Protein AF-A0AAJ2U529-F1 (afdb_monomer_lite)

Organism: Alkalihalophilus pseudofirmus (NCBI:txid79885)

Secondary structure (DSSP, 8-state):
---HHHHHHTHHHHHHHHHTTT---HHHHHHHHHHHHHHHHHHHHHHHHHHHHHHHHHHHHHHHTT---HHHHHHHHH--

InterPro domains:
  IPR010978 Class I and II aminoacyl-tRNA synthetase, tRNA-binding arm [SSF46589] (1-79)
  IPR015866 Serine-tRNA synthetase, type1, N-terminal [PF02403] (1-79)
  IPR042103 Serine-tRNA synthetase, type1, N-terminal domain superfamily [G3DSA:1.10.287.40] (1-80)

Foldseek 3Di:
DDDPVCCVVCVVVVVVVCVVVVDDCPVSVVVVVVVVVVVVVVVVVVVLVVLLVVLVVVLVVCVVVVHDSVVSVVVNVVSD

Radius of gyration: 22.08 Å; chains: 1; bounding box: 47×19×54 Å

Structure (mmCIF, N/CA/C/O backbone):
data_AF-A0AAJ2U529-F1
#
_entry.id   AF-A0AAJ2U529-F1
#
loop_
_atom_site.group_PDB
_atom_site.id
_atom_site.type_symbol
_atom_site.label_atom_id
_atom_site.label_alt_id
_atom_site.label_comp_id
_atom_site.label_asym_id
_atom_site.label_entity_id
_atom_site.label_seq_id
_atom_site.pdbx_PDB_ins_code
_atom_site.Cartn_x
_atom_site.Cartn_y
_atom_site.Cartn_z
_atom_site.occupancy
_atom_site.B_iso_or_equiv
_atom_site.auth_seq_id
_atom_site.auth_comp_id
_atom_site.auth_asym_id
_atom_site.auth_atom_id
_atom_site.pdbx_PDB_model_num
ATOM 1 N N . MET A 1 1 ? 24.082 1.924 -8.148 1.00 75.38 1 MET A N 1
ATOM 2 C CA . MET A 1 1 ? 22.677 1.588 -7.832 1.00 75.38 1 MET A CA 1
ATOM 3 C C . MET A 1 1 ? 21.806 2.647 -8.491 1.00 75.38 1 MET A C 1
ATOM 5 O O . MET A 1 1 ? 22.157 3.815 -8.369 1.00 75.38 1 MET A O 1
ATOM 9 N N . LEU A 1 2 ? 20.778 2.265 -9.256 1.00 82.88 2 LEU A N 1
ATOM 10 C CA . LEU A 1 2 ? 19.847 3.234 -9.847 1.00 82.88 2 LEU A CA 1
ATOM 11 C C . LEU A 1 2 ? 18.940 3.807 -8.757 1.00 82.88 2 LEU A C 1
ATOM 13 O O . LEU A 1 2 ? 18.573 3.094 -7.824 1.00 82.88 2 LEU A O 1
ATOM 17 N N . ASP A 1 3 ? 18.581 5.080 -8.886 1.00 92.19 3 ASP A N 1
ATOM 18 C CA . ASP A 1 3 ? 17.570 5.674 -8.021 1.00 92.19 3 ASP A CA 1
ATOM 19 C C . ASP A 1 3 ? 16.204 5.009 -8.266 1.00 92.19 3 ASP A C 1
ATOM 21 O O . ASP A 1 3 ? 15.773 4.842 -9.408 1.00 92.19 3 ASP A O 1
ATOM 25 N N . LEU A 1 4 ? 15.527 4.615 -7.185 1.00 90.69 4 LEU A N 1
ATOM 26 C CA . LEU A 1 4 ? 14.258 3.883 -7.243 1.00 90.69 4 LEU A CA 1
ATOM 27 C C . LEU A 1 4 ? 13.121 4.739 -7.801 1.00 90.69 4 LEU A C 1
ATOM 29 O O . LEU A 1 4 ? 12.239 4.219 -8.480 1.00 90.69 4 LEU A O 1
ATOM 33 N N . GLN A 1 5 ? 13.105 6.038 -7.499 1.00 91.75 5 GLN A N 1
ATOM 34 C CA . GLN A 1 5 ? 12.063 6.928 -7.999 1.00 91.75 5 GLN A CA 1
ATOM 35 C C . GLN A 1 5 ? 12.235 7.149 -9.502 1.00 91.75 5 GLN A C 1
ATOM 37 O O . GLN A 1 5 ? 11.267 7.016 -10.250 1.00 91.75 5 GLN A O 1
ATOM 42 N N . PHE A 1 6 ? 13.467 7.388 -9.948 1.00 93.12 6 PHE A N 1
ATOM 43 C CA . PHE A 1 6 ? 13.816 7.503 -11.356 1.00 93.12 6 PHE A CA 1
ATOM 44 C C . PHE A 1 6 ? 13.521 6.215 -12.126 1.00 93.12 6 PHE A C 1
ATOM 46 O O . PHE A 1 6 ? 12.922 6.273 -13.198 1.00 93.12 6 PHE A O 1
ATOM 53 N N . LEU A 1 7 ? 13.904 5.058 -11.573 1.00 91.94 7 LEU A N 1
ATOM 54 C CA . LEU A 1 7 ? 13.668 3.755 -12.189 1.00 91.94 7 LEU A CA 1
ATOM 55 C C . LEU A 1 7 ? 12.176 3.494 -12.402 1.00 91.94 7 LEU A C 1
ATOM 57 O O . LEU A 1 7 ? 11.794 3.015 -13.460 1.00 91.94 7 LEU A O 1
ATOM 61 N N . ARG A 1 8 ? 11.328 3.846 -11.431 1.00 91.50 8 ARG A N 1
ATOM 62 C CA . ARG A 1 8 ? 9.869 3.730 -11.576 1.00 91.50 8 ARG A CA 1
ATOM 63 C C . ARG A 1 8 ? 9.317 4.701 -12.613 1.00 91.50 8 ARG A C 1
ATOM 65 O O . ARG A 1 8 ? 8.517 4.304 -13.449 1.00 91.50 8 ARG A O 1
ATOM 72 N N . ALA A 1 9 ? 9.723 5.969 -12.542 1.00 93.88 9 ALA A N 1
ATOM 73 C CA . ALA A 1 9 ? 9.204 7.012 -13.424 1.00 93.88 9 ALA A CA 1
ATOM 74 C C . ALA A 1 9 ? 9.593 6.784 -14.893 1.00 93.88 9 ALA A C 1
ATOM 76 O O . ALA A 1 9 ? 8.832 7.138 -15.787 1.00 93.88 9 ALA A O 1
ATOM 77 N N . ASN A 1 10 ? 10.751 6.163 -15.135 1.00 93.50 10 ASN A N 1
ATOM 78 C CA . ASN A 1 10 ? 11.328 5.981 -16.467 1.00 93.50 10 ASN A CA 1
ATOM 79 C C . ASN A 1 10 ? 11.595 4.498 -16.774 1.00 93.50 10 ASN A C 1
ATOM 81 O O . ASN A 1 10 ? 12.558 4.167 -17.464 1.00 93.50 10 ASN A O 1
ATOM 85 N N . PHE A 1 11 ? 10.768 3.588 -16.251 1.00 90.81 11 PHE A N 1
ATOM 86 C CA . PHE A 1 11 ? 11.023 2.144 -16.309 1.00 90.81 11 PHE A CA 1
ATOM 87 C C . PHE A 1 11 ? 11.228 1.627 -17.740 1.00 90.81 11 PHE A C 1
ATOM 89 O O . PHE A 1 11 ? 12.188 0.905 -18.008 1.00 90.81 11 PHE A O 1
ATOM 96 N N . ALA A 1 12 ? 10.382 2.062 -18.679 1.00 90.75 12 ALA A N 1
ATOM 97 C CA . ALA A 1 12 ? 10.494 1.698 -20.091 1.00 90.75 12 ALA A CA 1
ATOM 98 C C . ALA A 1 12 ? 11.804 2.197 -20.730 1.00 90.75 12 ALA A C 1
ATOM 100 O O . ALA A 1 12 ? 12.458 1.452 -21.454 1.00 90.75 12 ALA A O 1
ATOM 101 N N . GLU A 1 13 ? 12.220 3.427 -20.420 1.00 92.31 13 GLU A N 1
ATOM 102 C CA . GLU A 1 13 ? 13.467 4.010 -20.925 1.00 92.31 13 GLU A CA 1
ATOM 103 C C . GLU A 1 13 ? 14.694 3.284 -20.360 1.00 92.31 13 GLU A C 1
ATOM 105 O O . GLU A 1 13 ? 15.650 2.995 -21.078 1.00 92.31 13 GLU A O 1
ATOM 110 N N . VAL A 1 14 ? 14.674 2.957 -19.065 1.00 90.94 14 VAL A N 1
ATOM 111 C CA . VAL A 1 14 ? 15.753 2.193 -18.432 1.00 90.94 14 VAL A CA 1
ATOM 112 C C . VAL A 1 14 ? 15.831 0.785 -19.019 1.00 90.94 14 VAL A C 1
ATOM 114 O O . VAL A 1 14 ? 16.930 0.313 -19.309 1.00 90.94 14 VAL A O 1
ATOM 117 N N . LYS A 1 15 ? 14.683 0.134 -19.239 1.00 89.88 15 LYS A N 1
ATOM 118 C CA . LYS A 1 15 ? 14.601 -1.180 -19.882 1.00 89.88 15 LYS A CA 1
ATOM 119 C C . LYS A 1 15 ? 15.237 -1.157 -21.270 1.00 89.88 15 LYS A C 1
ATOM 121 O O . LYS A 1 15 ? 16.107 -1.979 -21.539 1.00 89.88 15 LYS A O 1
ATOM 126 N N . ASP A 1 16 ? 14.869 -0.190 -22.104 1.00 90.69 16 ASP A N 1
ATOM 127 C CA . ASP A 1 16 ? 15.428 -0.022 -23.448 1.00 90.69 16 ASP A CA 1
ATOM 128 C C . ASP A 1 16 ? 16.950 0.209 -23.406 1.00 90.69 16 ASP A C 1
ATOM 130 O O . ASP A 1 16 ? 17.721 -0.479 -24.077 1.00 90.69 16 ASP A O 1
ATOM 134 N N . LYS A 1 17 ? 17.427 1.094 -22.523 1.00 90.56 17 LYS A N 1
ATOM 135 C CA . LYS A 1 17 ? 18.867 1.349 -22.339 1.00 90.56 17 LYS A CA 1
ATOM 136 C C . LYS A 1 17 ? 19.651 0.118 -21.882 1.00 90.56 17 LYS A C 1
ATOM 138 O O . LYS A 1 17 ? 20.816 -0.021 -22.254 1.00 90.56 17 LYS A O 1
ATOM 143 N N . LEU A 1 18 ? 19.054 -0.749 -21.067 1.00 88.81 18 LEU A N 1
ATOM 144 C CA . LEU A 1 18 ? 19.680 -1.997 -20.625 1.00 88.81 18 LEU A CA 1
ATOM 145 C C . LEU A 1 18 ? 19.673 -3.062 -21.735 1.00 88.81 18 LEU A C 1
ATOM 147 O O . LEU A 1 18 ? 20.673 -3.760 -21.891 1.00 88.81 18 LEU A O 1
ATOM 151 N N . GLN A 1 19 ? 18.631 -3.119 -22.575 1.00 89.31 19 GLN A N 1
ATOM 152 C CA . GLN A 1 19 ? 18.614 -3.982 -23.769 1.00 89.31 19 GLN A CA 1
ATOM 153 C C . GLN A 1 19 ? 19.730 -3.627 -24.745 1.00 89.31 19 GLN A C 1
ATOM 155 O O . GLN A 1 19 ? 20.438 -4.514 -25.215 1.00 89.31 19 GLN A O 1
ATOM 160 N N . HIS A 1 20 ? 19.943 -2.334 -25.002 1.00 90.62 20 HIS A N 1
ATOM 161 C CA . HIS A 1 20 ? 21.027 -1.865 -25.870 1.00 90.62 20 HIS A CA 1
ATOM 162 C C . HIS A 1 20 ? 22.423 -2.248 -25.356 1.00 90.62 20 HIS A C 1
ATOM 164 O O . HIS A 1 20 ? 23.371 -2.315 -26.136 1.00 90.62 20 HIS A O 1
ATOM 170 N N . ARG A 1 21 ? 22.563 -2.507 -24.051 1.00 90.44 21 ARG A N 1
ATOM 171 C CA . ARG A 1 21 ? 23.811 -2.977 -23.432 1.00 90.44 21 ARG A CA 1
ATOM 172 C C . ARG A 1 21 ? 23.985 -4.497 -23.495 1.00 90.44 21 ARG A C 1
ATOM 174 O O . ARG A 1 21 ? 25.063 -4.974 -23.161 1.00 90.44 21 ARG A O 1
ATOM 181 N N . GLY A 1 22 ? 22.966 -5.235 -23.942 1.00 85.75 22 GLY A N 1
ATOM 182 C CA . GLY A 1 22 ? 22.983 -6.698 -24.018 1.00 85.75 22 GLY A CA 1
ATOM 183 C C . GLY A 1 22 ? 22.771 -7.399 -22.674 1.00 85.75 22 GLY A C 1
ATOM 184 O O . GLY A 1 22 ? 23.155 -8.556 -22.535 1.00 85.75 22 GLY A O 1
ATOM 185 N N . GLU A 1 23 ? 22.196 -6.708 -21.688 1.00 84.12 23 GLU A N 1
ATOM 186 C CA . GLU A 1 23 ? 21.954 -7.251 -20.345 1.00 84.12 23 GLU A CA 1
ATOM 187 C C . GLU A 1 23 ? 20.710 -8.161 -20.305 1.00 84.12 23 GLU A C 1
ATOM 189 O O . GLU A 1 23 ? 19.734 -7.935 -21.029 1.00 84.12 23 GLU A O 1
ATOM 194 N N . ASP A 1 24 ? 20.709 -9.155 -19.409 1.00 81.94 24 ASP A N 1
ATOM 195 C CA . ASP A 1 24 ? 19.508 -9.937 -19.082 1.00 81.94 24 ASP A CA 1
ATOM 196 C C . ASP A 1 24 ? 18.547 -9.094 -18.227 1.00 81.94 24 ASP A C 1
ATOM 198 O O . ASP A 1 24 ? 18.902 -8.577 -17.167 1.00 81.94 24 ASP A O 1
ATOM 202 N N . LEU A 1 25 ? 17.303 -8.951 -18.688 1.00 83.00 25 LEU A N 1
ATOM 203 C CA . LEU A 1 25 ? 16.279 -8.133 -18.037 1.00 83.00 25 LEU A CA 1
ATOM 204 C C . LEU A 1 25 ? 15.308 -8.917 -17.156 1.00 83.00 25 LEU A C 1
ATOM 206 O O . LEU A 1 25 ? 14.343 -8.332 -16.655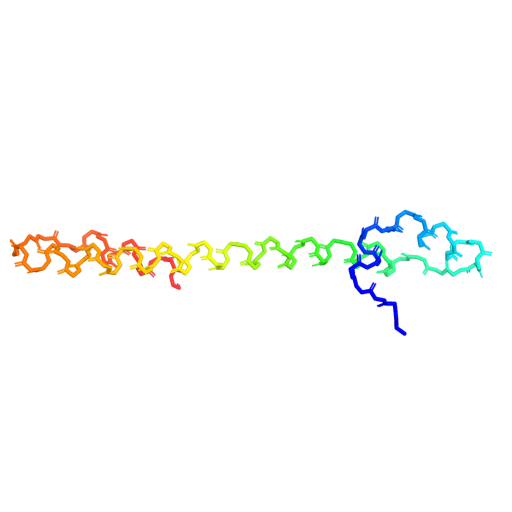 1.00 83.00 25 LEU A O 1
ATOM 210 N N . THR A 1 26 ? 15.512 -10.220 -16.972 1.00 81.69 26 THR A N 1
ATOM 211 C CA . THR A 1 26 ? 14.593 -11.068 -16.199 1.00 81.69 26 THR A CA 1
ATOM 212 C C . THR A 1 26 ? 14.344 -10.502 -14.796 1.00 81.69 26 THR A C 1
ATOM 214 O O . THR A 1 26 ? 13.201 -10.413 -14.341 1.00 81.69 26 THR A O 1
ATOM 217 N N . ASP A 1 27 ? 15.396 -10.023 -14.134 1.00 83.69 27 ASP A N 1
ATOM 218 C C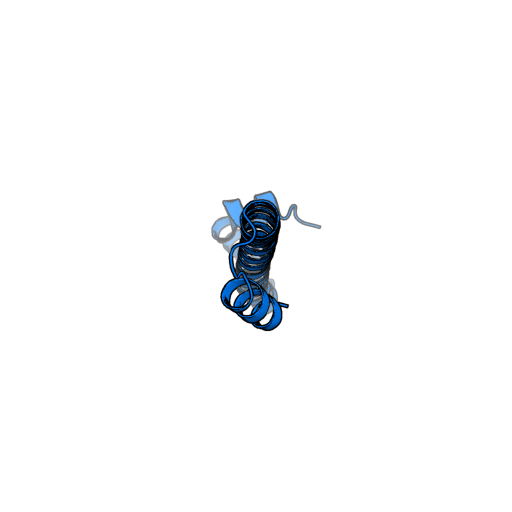A . ASP A 1 27 ? 15.289 -9.445 -12.793 1.00 83.69 27 ASP A CA 1
ATOM 219 C C . ASP A 1 27 ? 14.695 -8.031 -12.785 1.00 83.69 27 ASP A C 1
ATOM 221 O O . ASP A 1 27 ? 14.070 -7.631 -11.801 1.00 83.69 27 ASP A O 1
ATOM 225 N N . LEU A 1 28 ? 14.807 -7.288 -13.892 1.00 86.19 28 LEU A N 1
ATOM 226 C CA . LEU A 1 28 ? 14.174 -5.977 -14.031 1.00 86.19 28 LEU A CA 1
ATOM 227 C C . LEU A 1 28 ? 12.644 -6.104 -14.086 1.00 86.19 28 LEU A C 1
ATOM 229 O O . LEU A 1 28 ? 11.943 -5.305 -13.472 1.00 86.19 28 LEU A O 1
ATOM 233 N N . GLY A 1 29 ? 12.126 -7.132 -14.768 1.00 83.88 29 GLY A N 1
ATOM 234 C CA . GLY A 1 29 ? 10.691 -7.438 -14.767 1.00 83.88 29 GLY A CA 1
ATOM 235 C C . GLY A 1 29 ? 10.180 -7.829 -13.377 1.00 83.88 29 GLY A C 1
ATOM 236 O O . GLY A 1 29 ? 9.196 -7.275 -12.896 1.00 83.88 29 GLY A O 1
ATOM 237 N N . ARG A 1 30 ? 10.906 -8.708 -12.672 1.00 89.12 30 ARG A N 1
ATOM 238 C CA . ARG A 1 30 ? 10.578 -9.080 -11.281 1.00 89.12 30 ARG A CA 1
ATOM 239 C C . ARG A 1 30 ? 10.587 -7.880 -10.338 1.00 89.12 30 ARG A C 1
ATOM 241 O O . ARG A 1 30 ? 9.780 -7.816 -9.413 1.00 89.12 30 ARG A O 1
ATOM 248 N N . PHE A 1 31 ? 11.502 -6.936 -10.554 1.00 89.81 31 PHE A N 1
ATOM 249 C CA . PHE A 1 31 ? 11.557 -5.705 -9.775 1.00 89.81 31 PHE A CA 1
ATOM 250 C C . PHE A 1 31 ? 10.255 -4.899 -9.885 1.00 89.81 31 PHE A C 1
ATOM 252 O O . PHE A 1 31 ? 9.755 -4.440 -8.860 1.00 89.81 31 PHE A O 1
ATOM 259 N N . GLU A 1 32 ? 9.692 -4.749 -11.088 1.00 89.00 32 GLU A N 1
ATOM 260 C CA . GLU A 1 32 ? 8.442 -4.006 -11.304 1.00 89.00 32 GLU A CA 1
ATOM 261 C C . GLU A 1 32 ? 7.275 -4.622 -10.520 1.00 89.00 32 GLU A C 1
ATOM 263 O O . GLU A 1 32 ? 6.581 -3.919 -9.780 1.00 89.00 32 GLU A O 1
ATOM 268 N N . GLU A 1 33 ? 7.117 -5.945 -10.605 1.00 91.75 33 GLU A N 1
ATOM 269 C CA . GLU A 1 33 ? 6.081 -6.688 -9.880 1.00 91.75 33 GLU A CA 1
ATOM 270 C C . GLU A 1 33 ? 6.236 -6.557 -8.357 1.00 91.75 33 GLU A C 1
ATOM 272 O O . GLU A 1 33 ? 5.272 -6.281 -7.634 1.00 91.75 33 GLU A O 1
ATOM 277 N N . LEU A 1 34 ? 7.462 -6.727 -7.852 1.00 94.56 34 LEU A N 1
ATOM 278 C CA . LEU A 1 34 ? 7.755 -6.632 -6.423 1.00 94.56 34 LEU A CA 1
ATOM 279 C C . LEU A 1 34 ? 7.573 -5.209 -5.891 1.00 94.56 34 LEU A C 1
ATOM 281 O O . LEU A 1 34 ? 7.061 -5.036 -4.782 1.00 94.56 34 LEU A O 1
ATOM 285 N N . ASP A 1 35 ? 7.962 -4.187 -6.657 1.00 94.00 35 ASP A N 1
ATOM 286 C CA . ASP A 1 35 ? 7.755 -2.791 -6.277 1.00 94.00 35 ASP A CA 1
ATOM 287 C C . ASP A 1 35 ? 6.265 -2.439 -6.228 1.00 94.00 35 ASP A C 1
ATOM 289 O O . ASP A 1 35 ? 5.826 -1.784 -5.278 1.00 94.00 35 ASP A O 1
ATOM 293 N N . HIS A 1 36 ? 5.481 -2.914 -7.201 1.00 94.25 36 HIS A N 1
ATOM 294 C CA . HIS A 1 36 ? 4.030 -2.747 -7.209 1.00 94.25 36 HIS A CA 1
ATOM 295 C C . HIS A 1 36 ? 3.396 -3.374 -5.967 1.00 94.25 36 HIS A C 1
ATOM 297 O O . HIS A 1 36 ? 2.779 -2.670 -5.164 1.00 94.25 36 HIS A O 1
ATOM 303 N N . LYS A 1 37 ? 3.653 -4.668 -5.740 1.00 96.88 37 LYS A N 1
ATOM 304 C CA . LYS A 1 37 ? 3.124 -5.408 -4.590 1.00 96.88 37 LYS A CA 1
ATOM 305 C C . LYS A 1 37 ? 3.525 -4.767 -3.264 1.00 96.88 37 LYS A C 1
ATOM 307 O O . LYS A 1 37 ? 2.716 -4.650 -2.347 1.00 96.88 37 LYS A O 1
ATOM 312 N N . ARG A 1 38 ? 4.775 -4.309 -3.147 1.00 96.62 38 ARG A N 1
ATOM 313 C CA . ARG A 1 38 ? 5.245 -3.591 -1.958 1.00 96.62 38 ARG A CA 1
ATOM 314 C C . ARG A 1 38 ? 4.433 -2.319 -1.719 1.00 96.62 38 ARG A C 1
ATOM 316 O O . ARG A 1 38 ? 4.071 -2.048 -0.577 1.00 96.62 38 ARG A O 1
ATOM 323 N N . ARG A 1 39 ? 4.177 -1.517 -2.757 1.00 95.12 39 ARG A N 1
ATOM 324 C CA . ARG A 1 39 ? 3.411 -0.267 -2.626 1.00 95.12 39 ARG A CA 1
ATOM 325 C C . ARG A 1 39 ? 1.957 -0.528 -2.251 1.00 95.12 39 ARG A C 1
ATOM 327 O O . ARG A 1 39 ? 1.450 0.161 -1.371 1.00 95.12 39 ARG A O 1
ATOM 334 N N . GLU A 1 40 ? 1.330 -1.536 -2.845 1.00 97.00 40 GLU A N 1
ATOM 335 C CA . GLU A 1 40 ? -0.026 -1.958 -2.482 1.00 97.00 40 GLU A CA 1
ATOM 336 C C . GLU A 1 40 ? -0.116 -2.362 -1.010 1.00 97.00 40 GLU A C 1
ATOM 338 O O . GLU A 1 40 ? -0.943 -1.821 -0.280 1.00 97.00 40 GLU A O 1
ATOM 343 N N . LEU A 1 41 ? 0.800 -3.217 -0.543 1.00 97.06 41 LEU A N 1
ATOM 344 C CA . LEU A 1 41 ? 0.838 -3.657 0.855 1.00 97.06 41 LEU A CA 1
ATOM 345 C C . LEU A 1 41 ? 1.084 -2.502 1.833 1.00 97.06 41 LEU A C 1
ATOM 347 O O . LEU A 1 41 ? 0.542 -2.499 2.937 1.00 97.06 41 LEU A O 1
ATOM 351 N N . ILE A 1 42 ? 1.889 -1.506 1.450 1.00 96.81 42 ILE A N 1
ATOM 352 C CA . ILE A 1 42 ? 2.085 -0.300 2.266 1.00 96.81 42 ILE A CA 1
ATOM 353 C C . ILE A 1 42 ? 0.770 0.476 2.381 1.00 96.81 42 ILE A C 1
ATOM 355 O O . ILE A 1 42 ? 0.374 0.830 3.488 1.00 96.81 42 ILE A O 1
ATOM 359 N N . VAL A 1 43 ? 0.080 0.717 1.263 1.00 97.00 43 VAL A N 1
ATOM 360 C CA . VAL A 1 43 ? -1.205 1.435 1.259 1.00 97.00 43 VAL A CA 1
ATOM 361 C C . VAL A 1 43 ? -2.256 0.680 2.070 1.00 97.00 43 VAL A C 1
ATOM 363 O O . VAL A 1 43 ? -2.962 1.285 2.877 1.00 97.00 43 VAL A O 1
ATOM 366 N N . GLU A 1 44 ? -2.340 -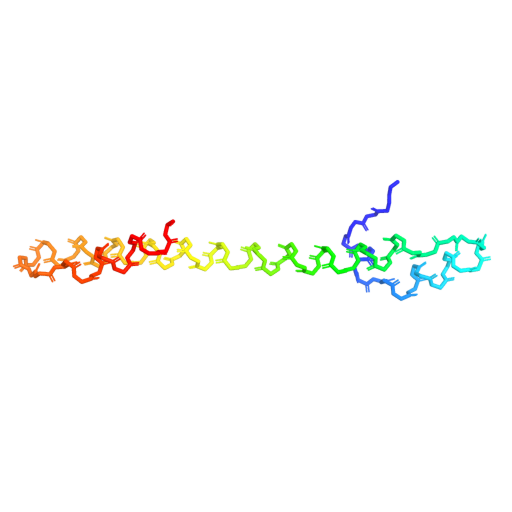0.637 1.899 1.00 95.81 44 GLU A N 1
ATOM 367 C CA . GLU A 1 44 ? -3.242 -1.493 2.664 1.00 95.81 44 GLU A CA 1
ATOM 368 C C . GLU A 1 44 ? -2.933 -1.427 4.164 1.00 95.81 44 GLU A C 1
ATOM 370 O O . GLU A 1 44 ? -3.832 -1.185 4.968 1.00 95.81 44 GLU A O 1
ATOM 375 N N . SER A 1 45 ? -1.658 -1.533 4.550 1.00 95.31 45 SER A N 1
ATOM 376 C CA . SER A 1 45 ? -1.240 -1.421 5.948 1.00 95.31 45 SER A CA 1
ATOM 377 C C . SER A 1 45 ? -1.623 -0.072 6.561 1.00 95.31 45 SER A C 1
ATOM 379 O O . SER A 1 45 ? -2.172 -0.032 7.662 1.00 95.31 45 SER A O 1
ATOM 381 N N . GLU A 1 46 ? -1.388 1.036 5.855 1.00 95.81 46 GLU A N 1
ATOM 382 C CA . GLU A 1 46 ? -1.770 2.369 6.334 1.00 95.81 46 GLU A CA 1
ATOM 383 C C . GLU A 1 46 ? -3.293 2.525 6.447 1.00 95.81 46 GLU A C 1
ATOM 385 O O . GLU A 1 46 ? -3.786 3.076 7.434 1.00 95.81 46 GLU A O 1
ATOM 390 N N . LYS A 1 47 ? -4.060 1.957 5.509 1.00 94.50 47 LYS A N 1
ATOM 39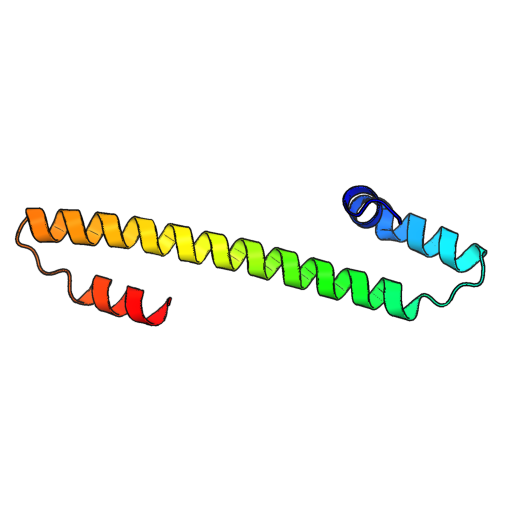1 C CA . LYS A 1 47 ? -5.527 1.928 5.582 1.00 94.50 47 LYS A CA 1
ATOM 392 C C . LYS A 1 47 ? -6.018 1.157 6.811 1.00 94.50 47 LYS A C 1
ATOM 394 O O . LYS A 1 47 ? -6.878 1.659 7.536 1.00 94.50 47 LYS A O 1
ATOM 399 N N . LEU A 1 48 ? -5.461 -0.027 7.077 1.00 93.75 48 LEU A N 1
ATOM 400 C CA . LEU A 1 48 ? -5.820 -0.839 8.246 1.00 93.75 48 LEU A CA 1
ATOM 401 C C . LEU A 1 48 ? -5.451 -0.124 9.555 1.00 93.75 48 LEU A C 1
ATOM 403 O O . LEU A 1 48 ? -6.247 -0.102 10.497 1.00 93.75 48 LEU A O 1
ATOM 407 N N . LYS A 1 49 ? -4.290 0.543 9.607 1.00 92.62 49 LYS A N 1
ATOM 408 C CA . LYS A 1 49 ? -3.892 1.382 10.751 1.00 92.62 49 LYS A CA 1
ATOM 409 C C . LYS A 1 49 ? -4.852 2.554 10.971 1.00 92.62 49 LYS A C 1
ATOM 411 O O . LYS A 1 49 ? -5.237 2.790 12.116 1.00 92.62 49 LYS A O 1
ATOM 416 N N . SER A 1 50 ? -5.254 3.262 9.911 1.00 93.19 50 SER A N 1
ATOM 417 C CA . SER A 1 50 ? -6.228 4.362 9.998 1.00 93.19 50 SER A CA 1
ATOM 418 C C . SER A 1 50 ? -7.564 3.867 10.541 1.00 93.19 50 SER A C 1
ATOM 420 O O . SER A 1 50 ? -8.050 4.376 11.550 1.00 93.19 50 SER A O 1
ATOM 422 N N . LYS A 1 51 ? -8.094 2.787 9.955 1.00 91.19 51 LYS A N 1
ATOM 423 C CA . LYS A 1 51 ? -9.344 2.154 10.387 1.00 91.19 51 LYS A CA 1
ATOM 424 C C . LYS A 1 51 ? -9.289 1.718 11.854 1.00 91.19 51 LYS A C 1
ATOM 426 O O . LYS A 1 51 ? -10.218 2.004 12.603 1.00 91.19 51 LYS A O 1
ATOM 431 N N . ARG A 1 52 ? -8.185 1.110 12.308 1.00 91.25 52 ARG A N 1
ATOM 432 C CA . ARG A 1 52 ? -7.990 0.778 13.731 1.00 91.25 52 ARG A CA 1
ATOM 433 C C . ARG A 1 52 ? -8.068 2.002 14.628 1.00 91.25 52 ARG A C 1
ATOM 435 O O . ARG A 1 52 ? -8.700 1.941 15.683 1.00 91.25 52 ARG A O 1
ATOM 442 N N . ASN A 1 53 ? -7.402 3.087 14.248 1.00 91.81 53 ASN A N 1
ATOM 443 C CA . ASN A 1 53 ? -7.375 4.305 15.050 1.00 91.81 53 ASN A CA 1
ATOM 444 C C . ASN A 1 53 ? -8.776 4.934 15.132 1.00 91.81 53 ASN A C 1
ATOM 446 O O . ASN A 1 53 ? -9.217 5.279 16.227 1.00 91.81 53 ASN A O 1
ATOM 450 N N . GLU A 1 54 ? -9.497 5.005 14.011 1.00 92.00 54 GLU A N 1
ATOM 451 C CA . GLU A 1 54 ? -10.880 5.495 13.947 1.00 92.00 54 GLU A CA 1
ATOM 452 C C . GLU A 1 54 ? -11.820 4.664 14.824 1.00 92.00 54 GLU A C 1
ATOM 454 O O . GLU A 1 54 ? -12.530 5.210 15.668 1.00 92.00 54 GLU A O 1
ATOM 459 N N . VAL A 1 55 ? -11.788 3.336 14.690 1.00 91.69 55 VAL A N 1
ATOM 460 C CA . VAL A 1 55 ? -12.653 2.456 15.485 1.00 91.69 55 VAL A CA 1
ATOM 461 C C . VAL A 1 55 ? -12.296 2.532 16.971 1.00 91.69 55 VAL A C 1
ATOM 463 O O . VAL A 1 55 ? -13.184 2.571 17.817 1.00 91.69 55 VAL A O 1
ATOM 466 N N . SER A 1 56 ? -11.011 2.647 17.317 1.00 90.38 56 SER A N 1
ATOM 467 C CA . SER A 1 56 ? -10.587 2.834 18.713 1.00 90.38 56 SER A CA 1
ATOM 468 C C . SER A 1 56 ? -11.158 4.121 19.320 1.00 90.38 56 SER A C 1
ATOM 470 O O . SER A 1 56 ? -11.599 4.120 20.471 1.00 90.38 56 SER A O 1
ATOM 472 N N . GLN A 1 57 ? -11.195 5.213 18.548 1.00 93.44 57 GLN A N 1
ATOM 473 C CA . GLN A 1 57 ? -11.818 6.470 18.973 1.00 93.44 57 GLN A CA 1
ATOM 474 C C . GLN A 1 57 ? -13.336 6.325 19.138 1.00 93.44 57 GLN A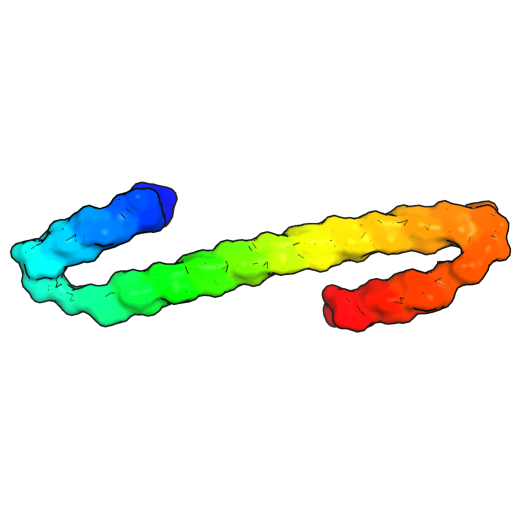 C 1
ATOM 476 O O . GLN A 1 57 ? -13.882 6.794 20.138 1.00 93.44 57 GLN A O 1
ATOM 481 N N . GLN A 1 58 ? -14.008 5.630 18.214 1.00 92.31 58 GLN A N 1
ATOM 482 C CA . GLN A 1 58 ? -15.446 5.348 18.301 1.00 92.31 58 GLN A CA 1
ATOM 483 C C . GLN A 1 58 ? -15.784 4.512 19.541 1.00 92.31 58 GLN A C 1
ATOM 485 O O . GLN A 1 58 ? -16.677 4.875 20.301 1.00 92.31 58 GLN A O 1
ATOM 490 N N . VAL A 1 59 ? -15.015 3.454 19.823 1.00 92.06 59 VAL A N 1
ATOM 491 C CA . VAL A 1 59 ? -15.175 2.634 21.036 1.00 92.06 59 VAL A CA 1
ATOM 492 C C . VAL A 1 59 ? -15.021 3.486 22.299 1.00 92.06 59 VAL A C 1
ATOM 494 O O . VAL A 1 59 ? -15.799 3.340 23.241 1.00 92.06 59 VAL A O 1
ATOM 497 N N . ALA A 1 60 ? -14.039 4.392 22.339 1.00 91.69 60 ALA A N 1
ATOM 498 C CA . ALA A 1 60 ? -13.855 5.292 23.477 1.00 91.69 60 ALA A CA 1
ATOM 499 C C . ALA A 1 60 ? -15.036 6.264 23.658 1.00 91.69 60 ALA A C 1
ATOM 501 O O . ALA A 1 60 ? -15.418 6.550 24.795 1.00 91.69 60 ALA A O 1
ATOM 502 N N . ALA A 1 61 ? -15.624 6.757 22.563 1.00 94.19 61 ALA A N 1
ATOM 503 C CA . ALA A 1 61 ? -16.818 7.600 22.597 1.00 94.19 61 ALA A CA 1
ATOM 504 C C . ALA A 1 61 ? -18.046 6.830 23.112 1.00 94.19 61 ALA A C 1
ATOM 506 O O . ALA A 1 61 ? -18.647 7.252 24.098 1.00 94.19 61 ALA A O 1
ATOM 507 N N . LEU A 1 62 ? -18.336 5.654 22.548 1.00 93.06 62 LEU A N 1
ATOM 508 C CA . LEU A 1 62 ? -19.458 4.802 22.965 1.00 93.06 62 LEU A CA 1
ATOM 509 C C . LEU A 1 62 ? -19.363 4.410 24.443 1.00 93.06 62 LEU A C 1
ATOM 511 O O . LEU A 1 62 ? -20.329 4.549 25.191 1.00 93.06 62 LEU A O 1
ATOM 515 N N . LYS A 1 63 ? -18.173 4.010 24.910 1.00 91.06 63 LYS A N 1
ATOM 516 C CA . LYS A 1 63 ? -17.950 3.687 26.329 1.00 91.06 63 LYS A CA 1
ATOM 517 C C . LYS A 1 63 ? -18.182 4.887 27.246 1.00 91.06 63 LYS A C 1
ATOM 519 O O . LYS A 1 63 ? -18.702 4.712 28.347 1.00 91.06 63 LYS A O 1
ATOM 524 N N . ARG A 1 64 ? -17.827 6.103 26.810 1.00 93.38 64 ARG A N 1
ATOM 525 C CA . ARG A 1 64 ? -18.115 7.340 27.558 1.00 93.38 64 ARG A CA 1
ATOM 526 C C . ARG A 1 64 ? -19.620 7.603 27.639 1.00 93.38 64 ARG A C 1
ATOM 528 O O . ARG A 1 64 ? -20.105 8.017 28.688 1.00 93.38 64 ARG A O 1
ATOM 535 N N . GLU A 1 65 ? -20.347 7.311 26.567 1.00 94.81 65 GLU A N 1
ATOM 536 C CA . GLU A 1 65 ? -21.810 7.406 26.487 1.00 94.81 65 GLU A CA 1
ATOM 537 C C . GLU A 1 65 ? -22.540 6.222 27.146 1.00 94.81 65 GLU A C 1
ATOM 539 O O . GLU A 1 65 ? -23.769 6.186 27.152 1.00 94.81 65 GLU A O 1
ATOM 544 N N . LYS A 1 66 ? -21.802 5.273 27.746 1.00 92.88 66 LYS A N 1
ATOM 545 C CA . LYS A 1 66 ? -22.323 4.025 28.335 1.00 92.88 66 LYS A CA 1
ATOM 546 C C . LYS A 1 66 ? -23.094 3.152 27.330 1.00 92.88 66 LYS A C 1
ATOM 548 O O . LYS A 1 66 ? -23.979 2.396 27.725 1.00 92.88 66 LYS A O 1
ATOM 553 N N . GLN A 1 67 ? -22.753 3.258 26.048 1.00 92.06 67 GLN A N 1
ATOM 554 C CA . GLN A 1 67 ? -23.288 2.437 24.964 1.00 92.06 67 GLN A CA 1
ATOM 555 C C . GLN A 1 67 ? -22.404 1.206 24.723 1.00 92.06 67 GLN A C 1
ATOM 557 O O . GLN A 1 67 ? -21.212 1.203 25.046 1.00 92.06 67 GLN A O 1
ATOM 562 N N . ASP A 1 68 ? -22.999 0.159 24.151 1.00 90.94 68 ASP A N 1
ATOM 563 C CA . ASP A 1 68 ? -22.284 -1.063 23.784 1.00 90.94 68 ASP A CA 1
ATOM 564 C C . ASP A 1 68 ? -21.377 -0.838 22.561 1.00 90.94 68 ASP A C 1
ATOM 566 O O . ASP A 1 68 ? -21.777 -0.245 21.558 1.00 90.94 68 ASP A O 1
ATOM 570 N N . ALA A 1 69 ? -20.144 -1.334 22.648 1.00 90.75 69 ALA A N 1
ATOM 571 C CA . ALA A 1 69 ? -19.118 -1.230 21.614 1.00 90.75 69 ALA A CA 1
ATOM 572 C C . ALA A 1 69 ? -18.510 -2.596 21.249 1.00 90.75 69 ALA A C 1
ATOM 574 O O . ALA A 1 69 ? -17.501 -2.649 20.541 1.00 90.75 69 ALA A O 1
ATOM 575 N N . ASP A 1 70 ? -19.096 -3.702 21.718 1.00 89.44 70 ASP A N 1
ATOM 576 C CA . ASP A 1 70 ? -18.539 -5.046 21.548 1.00 89.44 70 ASP A CA 1
ATOM 577 C C . ASP A 1 70 ? -18.420 -5.454 20.072 1.00 89.44 70 ASP A C 1
ATOM 579 O O . ASP A 1 70 ? -17.448 -6.110 19.683 1.00 89.44 70 ASP A O 1
ATOM 583 N N . HIS A 1 71 ? -19.341 -4.994 19.219 1.00 88.25 71 HIS A N 1
ATOM 584 C CA . HIS A 1 71 ? -19.282 -5.229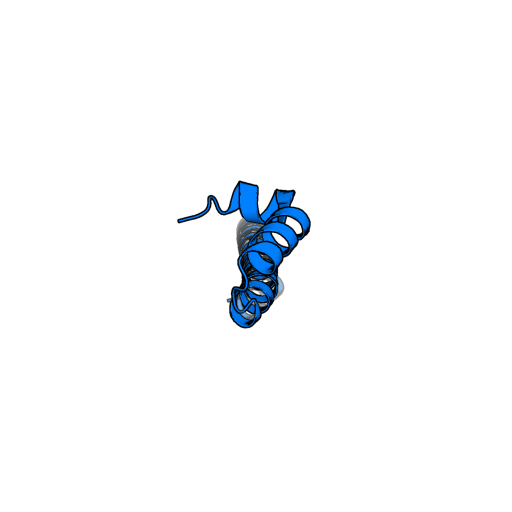 17.772 1.00 88.25 71 HIS A CA 1
ATOM 585 C C . HIS A 1 71 ? -18.036 -4.600 17.120 1.00 88.25 71 HIS A C 1
ATOM 587 O O . HIS A 1 71 ? -17.345 -5.269 16.352 1.00 88.25 71 HIS A O 1
ATOM 593 N N . LEU A 1 72 ? -17.692 -3.359 17.486 1.00 87.62 72 LEU A N 1
ATOM 594 C CA . LEU A 1 72 ? -16.505 -2.653 16.987 1.00 87.62 72 LEU A CA 1
ATOM 595 C C . LEU A 1 72 ? -15.208 -3.283 17.499 1.00 87.62 72 LEU A C 1
ATOM 597 O O . LEU A 1 72 ? -14.218 -3.380 16.777 1.00 87.62 72 LEU A O 1
ATOM 601 N N . ILE A 1 73 ? -15.207 -3.737 18.754 1.00 84.62 73 ILE A N 1
ATOM 602 C CA . ILE A 1 73 ? -14.058 -4.432 19.346 1.00 84.62 73 ILE A CA 1
ATOM 603 C C . ILE A 1 73 ? -13.810 -5.762 18.622 1.00 84.62 73 ILE A C 1
ATOM 605 O O . ILE A 1 73 ? -12.655 -6.138 18.411 1.00 84.62 73 ILE A O 1
ATOM 609 N N . LYS A 1 74 ? -14.878 -6.466 18.228 1.00 88.19 74 LYS A N 1
ATOM 610 C CA . LYS A 1 74 ? -14.784 -7.716 17.469 1.00 88.19 74 LYS A CA 1
ATOM 611 C C . LYS A 1 74 ? -14.253 -7.488 16.052 1.00 88.19 74 LYS A C 1
ATOM 613 O O . LYS A 1 74 ? -13.304 -8.169 15.681 1.00 88.19 74 LYS A O 1
ATOM 618 N N . GLU A 1 75 ? -14.784 -6.502 15.322 1.00 85.19 75 GLU A N 1
ATOM 619 C CA . GLU A 1 75 ? -14.283 -6.109 13.989 1.00 85.19 75 GLU A CA 1
ATOM 620 C C . GLU A 1 75 ? -12.775 -5.817 14.039 1.00 85.19 75 GLU A C 1
ATOM 622 O O . GLU A 1 75 ? -12.010 -6.283 13.197 1.00 85.19 75 GLU A O 1
ATOM 627 N N . MET A 1 76 ? -12.307 -5.129 15.087 1.00 86.69 76 MET A N 1
ATOM 628 C CA . MET A 1 76 ? -10.890 -4.783 15.192 1.00 86.69 76 MET A CA 1
ATOM 629 C C . MET A 1 76 ? -9.952 -5.934 15.543 1.00 86.69 76 MET A C 1
ATOM 631 O O . MET A 1 76 ? -8.755 -5.824 15.280 1.00 86.69 76 MET A O 1
ATOM 635 N N . ARG A 1 77 ? -10.457 -7.027 16.121 1.00 82.75 77 ARG A N 1
ATOM 636 C CA . ARG A 1 77 ? -9.653 -8.238 16.343 1.00 82.75 77 ARG A CA 1
ATOM 637 C C . ARG A 1 77 ? -9.372 -8.996 15.050 1.00 82.75 77 ARG A C 1
ATOM 639 O O . ARG A 1 77 ? -8.369 -9.690 14.996 1.00 82.75 77 ARG A O 1
ATOM 646 N N . GLU A 1 78 ? -10.231 -8.867 14.042 1.00 79.50 78 GLU A N 1
ATOM 647 C CA . GLU A 1 78 ? -10.066 -9.532 12.741 1.00 79.50 78 GLU A CA 1
ATOM 648 C C . GLU A 1 78 ? -9.121 -8.761 11.801 1.00 79.50 78 GLU A C 1
ATOM 650 O O . GLU A 1 78 ? -8.554 -9.338 10.881 1.00 79.50 78 GLU A O 1
ATOM 655 N N . VAL A 1 79 ? -8.926 -7.462 12.051 1.00 75.69 79 VAL A N 1
ATOM 656 C CA . VAL A 1 79 ? -8.010 -6.571 11.310 1.00 75.69 79 VAL A CA 1
ATOM 657 C C . VAL A 1 79 ? -6.546 -6.690 11.790 1.00 75.69 79 VAL A C 1
ATOM 659 O O . VAL A 1 79 ? -5.649 -6.116 11.170 1.00 75.69 79 VAL A O 1
ATOM 662 N N . GLY A 1 80 ? -6.305 -7.384 12.910 1.00 59.75 80 GLY A N 1
ATOM 663 C CA . GLY A 1 80 ? -5.004 -7.515 13.582 1.00 59.75 80 GLY A CA 1
ATOM 664 C C . GLY A 1 80 ? -4.207 -8.754 13.204 1.00 59.75 80 GLY A C 1
ATOM 665 O O . GLY A 1 80 ? -4.826 -9.811 12.968 1.00 59.75 80 GLY A O 1
#

pLDDT: mean 90.01, std 5.75, range [59.75, 97.06]

Sequence (80 aa):
MLDLQFLRANFAEVKDKLQHRGEDLTDLGRFEELDHKRRELIVESEKLKSKRNEVSQQVAALKREKQDADHLIKEMREVG